Protein AF-A0AA41YRT4-F1 (afdb_monomer_lite)

Structure (mmCIF, N/CA/C/O backbone):
data_AF-A0AA41YRT4-F1
#
_entry.id   AF-A0AA41YRT4-F1
#
loop_
_atom_site.group_PDB
_atom_site.id
_atom_site.type_symbol
_atom_site.label_atom_id
_atom_site.label_alt_id
_atom_site.label_comp_id
_atom_site.label_asym_id
_atom_site.label_entity_id
_atom_site.label_seq_id
_atom_site.pdbx_PDB_ins_code
_atom_site.Cartn_x
_atom_site.Cartn_y
_atom_site.Cartn_z
_atom_site.occupancy
_atom_site.B_iso_or_equiv
_atom_site.auth_seq_id
_atom_site.auth_comp_id
_atom_site.auth_asym_id
_atom_site.auth_atom_id
_atom_site.pdbx_PDB_model_num
ATOM 1 N N . MET A 1 1 ? 23.867 27.654 -53.559 1.00 55.72 1 MET A N 1
ATOM 2 C CA . MET A 1 1 ? 24.040 27.831 -52.100 1.00 55.72 1 MET A CA 1
ATOM 3 C C . MET A 1 1 ? 24.155 26.455 -51.453 1.00 55.72 1 MET A C 1
ATOM 5 O O . MET A 1 1 ? 23.161 25.747 -51.422 1.00 55.72 1 MET A O 1
ATOM 9 N N . ARG A 1 2 ? 25.3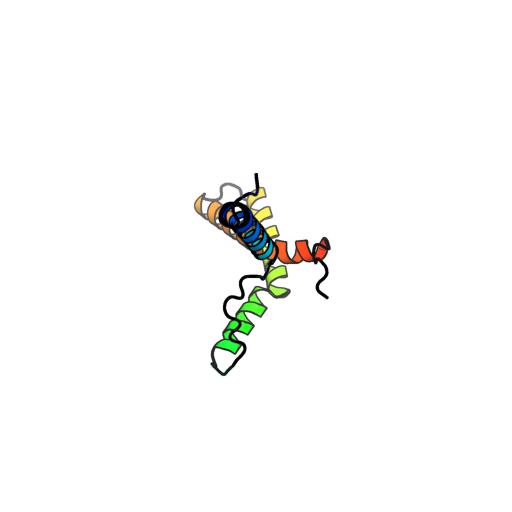48 26.022 -51.026 1.00 59.19 2 ARG A N 1
ATOM 10 C CA . ARG A 1 2 ? 25.515 24.776 -50.254 1.00 59.19 2 ARG A CA 1
ATOM 11 C C . ARG A 1 2 ? 25.441 25.159 -48.772 1.00 59.19 2 ARG A C 1
ATOM 13 O O . ARG A 1 2 ? 26.233 26.018 -48.387 1.00 59.19 2 ARG A O 1
ATOM 20 N N . PRO A 1 3 ? 24.503 24.630 -47.970 1.00 64.31 3 PRO A N 1
ATOM 21 C CA . PRO A 1 3 ? 24.510 24.896 -46.536 1.00 64.31 3 PRO A CA 1
ATOM 22 C C . PRO A 1 3 ? 25.849 24.419 -45.962 1.00 64.31 3 PRO A C 1
ATOM 24 O O . PRO A 1 3 ? 26.311 23.323 -46.288 1.00 64.31 3 PRO A O 1
ATOM 27 N N . SER A 1 4 ? 26.512 25.272 -45.180 1.00 74.94 4 SER A N 1
ATOM 28 C CA . SER A 1 4 ? 27.753 24.917 -44.494 1.00 74.94 4 SER A CA 1
ATO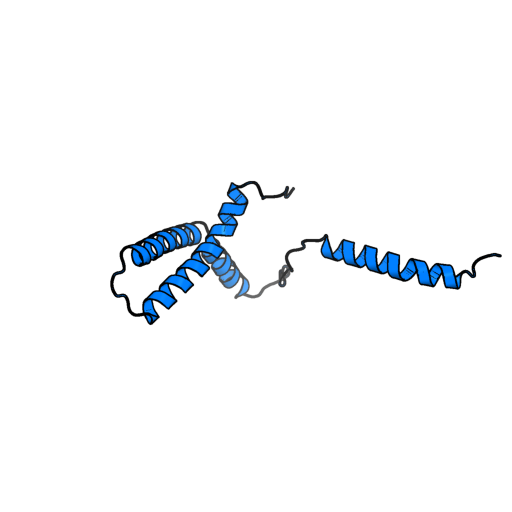M 29 C C . SER A 1 4 ? 27.492 23.716 -43.582 1.00 74.94 4 SER A C 1
ATOM 31 O O . SER A 1 4 ? 26.456 23.634 -42.921 1.00 74.94 4 SER A O 1
ATOM 33 N N . ILE A 1 5 ? 28.421 22.758 -43.567 1.00 70.50 5 ILE A N 1
ATOM 34 C CA . ILE A 1 5 ? 28.318 21.500 -42.803 1.00 70.50 5 ILE A CA 1
ATOM 35 C C . ILE A 1 5 ? 28.049 21.776 -41.310 1.00 70.50 5 ILE A C 1
ATOM 37 O O . ILE A 1 5 ? 27.370 21.002 -40.638 1.00 70.50 5 ILE A O 1
ATOM 41 N N . ASP A 1 6 ? 28.490 22.930 -40.815 1.00 72.88 6 ASP A N 1
ATOM 42 C CA . ASP A 1 6 ? 28.285 23.377 -39.438 1.00 72.88 6 ASP A CA 1
ATOM 43 C C . ASP A 1 6 ? 26.823 23.738 -39.128 1.00 72.88 6 ASP A C 1
ATOM 45 O O . ASP A 1 6 ? 26.322 23.397 -38.057 1.00 72.88 6 ASP A O 1
ATOM 49 N N . ALA A 1 7 ? 26.096 24.325 -40.087 1.00 69.50 7 ALA A N 1
ATOM 50 C CA . ALA A 1 7 ? 24.668 24.621 -39.941 1.00 69.50 7 ALA A CA 1
ATOM 51 C C . ALA A 1 7 ? 23.825 23.335 -39.899 1.00 69.50 7 ALA A C 1
ATOM 53 O O . ALA A 1 7 ? 22.833 23.252 -39.174 1.00 69.50 7 ALA A O 1
ATOM 54 N N . LEU A 1 8 ? 24.261 22.301 -40.629 1.00 64.62 8 LEU A N 1
ATOM 55 C CA . LEU A 1 8 ? 23.660 20.970 -40.566 1.00 64.62 8 LEU A CA 1
ATOM 56 C C . LEU A 1 8 ? 23.948 20.304 -39.213 1.00 64.62 8 LEU A C 1
ATOM 58 O O . LEU A 1 8 ? 23.043 19.758 -38.598 1.00 64.62 8 LEU A O 1
ATOM 62 N N . ARG A 1 9 ? 25.157 20.409 -38.660 1.00 72.94 9 ARG A N 1
ATOM 63 C CA . ARG A 1 9 ? 25.433 19.848 -37.323 1.00 72.94 9 ARG A CA 1
ATOM 64 C C . ARG A 1 9 ? 24.601 20.524 -36.229 1.00 72.94 9 ARG A C 1
ATOM 66 O O . ARG A 1 9 ? 24.034 19.830 -35.390 1.00 72.94 9 ARG A O 1
ATOM 73 N N . GLN A 1 10 ? 24.464 21.847 -36.256 1.00 73.62 10 GLN A N 1
ATOM 74 C CA . GLN A 1 10 ? 23.766 22.599 -35.207 1.00 73.62 10 GLN A CA 1
ATOM 75 C C . GLN A 1 10 ? 22.239 22.393 -35.204 1.00 73.62 10 GLN A C 1
ATOM 77 O O . GLN A 1 10 ? 21.629 22.454 -34.141 1.00 73.62 10 GLN A O 1
ATOM 82 N N . ALA A 1 11 ? 21.627 22.097 -36.357 1.00 75.56 11 ALA A N 1
ATOM 83 C CA . ALA A 1 11 ? 20.201 21.768 -36.446 1.00 75.56 11 ALA A CA 1
ATOM 84 C C . ALA A 1 11 ? 19.895 20.301 -36.087 1.00 75.56 11 ALA A C 1
ATOM 86 O O . ALA A 1 11 ? 18.837 20.007 -35.537 1.00 75.56 11 ALA A O 1
ATOM 87 N N . TRP A 1 12 ? 20.823 19.380 -36.361 1.00 78.56 12 TRP A N 1
ATOM 88 C CA . TRP A 1 12 ? 20.615 17.944 -36.140 1.00 78.56 12 TRP A CA 1
ATOM 89 C C . TRP A 1 12 ? 21.025 17.472 -34.734 1.00 78.56 12 TRP A C 1
ATOM 91 O O . TRP A 1 12 ? 20.430 16.529 -34.216 1.00 78.56 12 TRP A O 1
ATOM 101 N N . LEU A 1 13 ? 21.976 18.148 -34.076 1.00 80.00 13 LEU A N 1
ATOM 102 C CA . LEU A 1 13 ? 22.356 17.885 -32.679 1.00 80.00 13 LEU A CA 1
ATOM 103 C C . LEU A 1 13 ? 21.189 17.992 -31.672 1.00 80.00 13 LEU A C 1
ATOM 105 O O . LEU A 1 13 ? 21.029 17.056 -30.889 1.00 80.00 13 LEU A O 1
ATOM 109 N N . PRO A 1 14 ? 20.352 19.054 -31.661 1.00 80.38 14 PRO A N 1
ATOM 110 C CA . PRO A 1 14 ? 19.235 19.146 -30.720 1.00 80.38 14 PRO A CA 1
ATOM 111 C C . PRO A 1 14 ? 18.142 18.117 -31.020 1.00 80.38 14 PRO A C 1
ATOM 113 O O . PRO A 1 14 ? 17.512 17.626 -30.092 1.00 80.38 14 PRO A O 1
ATOM 116 N N . VAL A 1 15 ? 17.948 17.741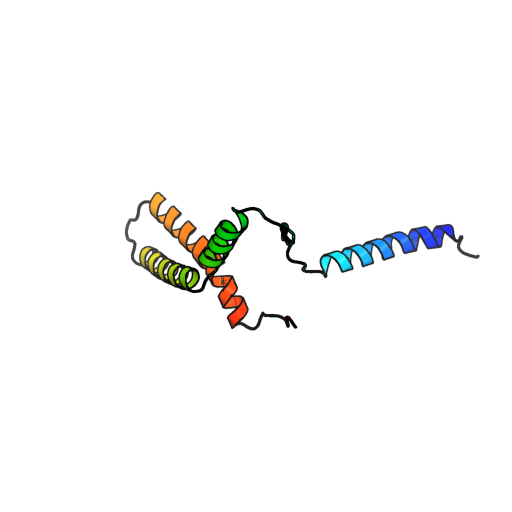 -32.289 1.00 84.94 15 VAL A N 1
ATOM 117 C CA . VAL A 1 15 ? 16.992 16.694 -32.683 1.00 84.94 15 VAL A CA 1
ATOM 118 C C . VAL A 1 15 ? 17.453 15.328 -32.177 1.00 84.94 15 VAL A C 1
ATOM 120 O O . VAL A 1 15 ? 16.661 14.605 -31.583 1.00 84.94 15 VAL A O 1
ATOM 123 N N . LEU A 1 16 ? 18.738 14.994 -32.331 1.00 87.00 16 LEU A N 1
ATOM 124 C CA . LEU A 1 16 ? 19.307 13.760 -31.780 1.00 87.00 16 LEU A CA 1
ATOM 125 C C . LEU A 1 16 ? 19.252 13.735 -30.248 1.00 87.00 16 LEU A C 1
ATOM 127 O O . LEU A 1 16 ? 18.912 12.704 -29.674 1.00 87.00 16 LEU A O 1
ATOM 131 N N . LEU A 1 17 ? 19.524 14.865 -29.588 1.00 83.00 17 LEU A N 1
ATOM 132 C CA . LEU A 1 17 ? 19.386 14.993 -28.135 1.00 83.00 17 LEU A CA 1
ATOM 133 C C . LEU A 1 17 ? 17.938 14.817 -2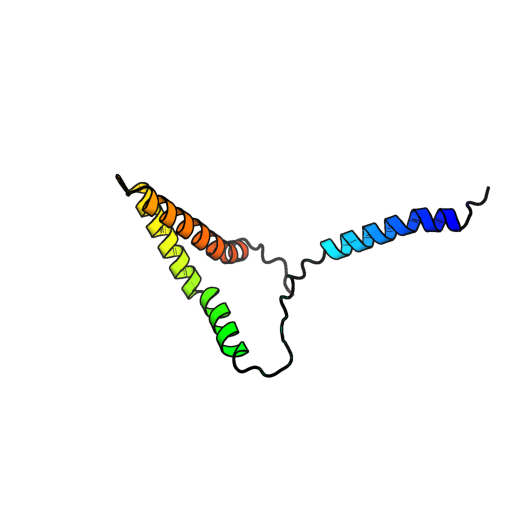7.677 1.00 83.00 17 LEU A C 1
ATOM 135 O O . LEU A 1 17 ? 17.706 14.117 -26.700 1.00 83.00 17 LEU A O 1
ATOM 139 N N . LEU A 1 18 ? 16.973 15.409 -28.384 1.00 83.56 18 LEU A N 1
ATOM 140 C CA . LEU A 1 18 ? 15.551 15.280 -28.072 1.00 83.56 18 LEU A CA 1
ATOM 141 C C . LEU A 1 18 ? 15.074 13.833 -28.257 1.00 83.56 18 LEU A C 1
ATOM 143 O O . LEU A 1 18 ? 14.381 13.308 -27.392 1.00 83.56 18 LEU A O 1
ATOM 147 N N . VAL A 1 19 ? 15.488 13.171 -29.342 1.00 85.56 19 VAL A N 1
ATOM 148 C CA . VAL A 1 19 ? 15.190 11.752 -29.594 1.00 85.56 19 VAL A CA 1
ATOM 149 C C . VAL A 1 19 ? 15.799 10.865 -28.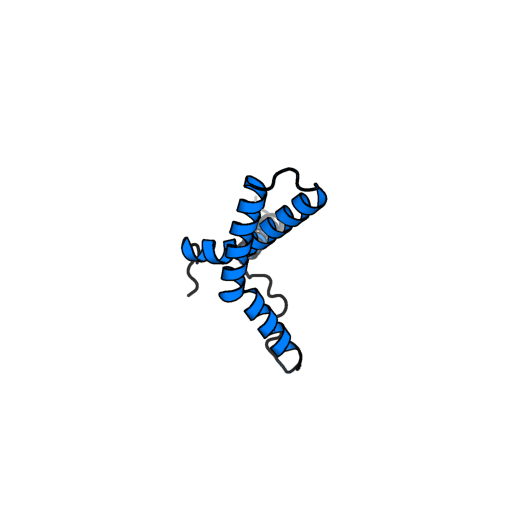508 1.00 85.56 19 VAL A C 1
ATOM 151 O O . VAL A 1 19 ? 15.126 9.961 -28.019 1.00 85.56 19 VAL A O 1
ATOM 154 N N . LEU A 1 20 ? 17.029 11.151 -28.075 1.00 81.44 20 LEU A N 1
ATOM 155 C CA . LEU A 1 20 ? 17.676 10.434 -26.976 1.00 81.44 20 LEU A CA 1
ATOM 156 C C . LEU A 1 20 ? 16.947 10.666 -25.644 1.00 81.44 20 LEU A C 1
ATOM 158 O O . LEU A 1 20 ? 16.729 9.718 -24.898 1.00 81.44 20 LEU A O 1
ATOM 162 N N . LEU A 1 21 ? 16.503 11.894 -25.365 1.00 79.44 21 LEU A N 1
ATOM 163 C CA . LEU A 1 21 ? 15.745 12.225 -24.153 1.00 79.44 21 LEU A CA 1
ATOM 164 C C . LEU A 1 21 ? 14.386 11.508 -24.129 1.00 79.44 21 LEU A C 1
ATOM 166 O O . LEU A 1 21 ? 13.997 10.945 -23.109 1.00 79.44 21 LEU A O 1
ATOM 170 N N . ILE A 1 22 ? 13.689 11.474 -25.266 1.00 80.56 22 ILE A N 1
ATOM 171 C CA . ILE A 1 22 ? 12.416 10.759 -25.412 1.00 80.56 22 ILE A CA 1
ATOM 172 C C . ILE A 1 22 ? 12.628 9.248 -25.256 1.00 80.56 22 ILE A C 1
ATOM 174 O O . ILE A 1 22 ? 11.838 8.607 -24.569 1.00 80.56 22 ILE A O 1
ATOM 178 N N . ALA A 1 23 ? 13.706 8.692 -25.817 1.00 78.88 23 ALA A N 1
ATOM 179 C CA . ALA A 1 23 ? 14.055 7.281 -25.656 1.00 78.88 23 ALA A CA 1
ATOM 180 C C . ALA A 1 23 ? 14.348 6.908 -24.190 1.00 78.88 23 ALA A C 1
ATOM 182 O O . ALA A 1 23 ? 13.934 5.843 -23.742 1.00 78.88 23 ALA A O 1
ATOM 183 N N . VAL A 1 24 ? 14.993 7.799 -23.428 1.00 72.75 24 VAL A N 1
ATOM 184 C CA . VAL A 1 24 ? 15.237 7.610 -21.986 1.00 72.75 24 VAL A CA 1
ATOM 185 C C . VAL A 1 24 ? 13.933 7.670 -21.183 1.00 72.75 24 VAL A C 1
ATOM 187 O O . VAL A 1 24 ? 13.744 6.877 -20.271 1.00 72.75 24 VAL A O 1
ATOM 190 N N . VAL A 1 25 ? 13.007 8.568 -21.531 1.00 74.06 25 VAL A N 1
ATOM 191 C CA . VAL A 1 25 ? 11.692 8.673 -20.863 1.00 74.0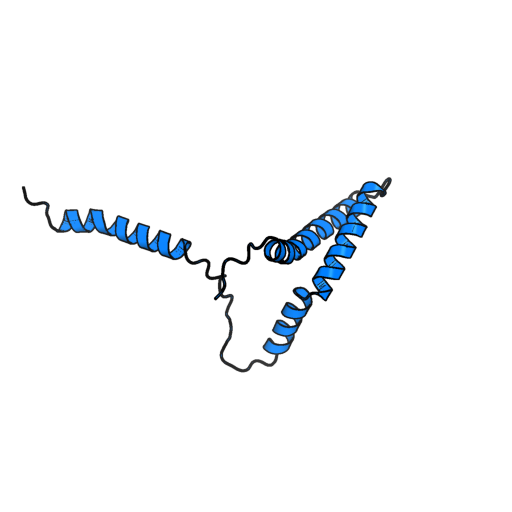6 25 VAL A CA 1
ATOM 192 C C . VAL A 1 25 ? 10.775 7.488 -21.199 1.00 74.06 25 VAL A C 1
ATOM 194 O O . VAL A 1 25 ? 9.923 7.120 -20.394 1.00 74.06 25 VAL A O 1
ATOM 197 N N . TRP A 1 26 ? 10.948 6.880 -22.375 1.00 76.06 26 TRP A N 1
ATOM 198 C CA . TRP A 1 26 ? 10.195 5.703 -22.822 1.00 76.06 26 TRP A CA 1
ATOM 199 C C . TRP A 1 26 ? 10.694 4.377 -22.249 1.00 76.06 26 TRP A C 1
ATOM 201 O O . TRP A 1 26 ? 10.048 3.355 -22.468 1.00 76.06 26 TRP A O 1
ATOM 211 N N . HIS A 1 27 ? 11.797 4.384 -21.503 1.00 62.97 27 HIS A N 1
ATOM 212 C CA . HIS A 1 27 ? 12.216 3.257 -20.686 1.00 62.97 27 HIS A CA 1
ATOM 213 C C . HIS A 1 27 ? 11.637 3.432 -19.273 1.00 62.97 27 HIS A C 1
ATOM 215 O O . HIS A 1 27 ? 12.229 4.138 -18.453 1.00 62.97 27 HIS A O 1
ATOM 221 N N . PRO A 1 28 ? 10.489 2.810 -18.933 1.00 59.28 28 PRO A N 1
ATOM 222 C CA . PRO A 1 28 ? 10.098 2.622 -17.547 1.00 59.28 28 PRO A CA 1
ATOM 223 C C . PRO A 1 28 ? 10.983 1.521 -16.954 1.00 59.28 28 PRO A C 1
ATOM 225 O O . PRO A 1 28 ? 10.492 0.466 -16.565 1.00 59.28 28 PRO A O 1
ATOM 228 N N . ASP A 1 29 ? 12.296 1.739 -16.903 1.00 52.94 29 ASP A N 1
ATOM 229 C CA . ASP A 1 29 ? 13.113 1.007 -15.952 1.00 52.94 29 ASP A CA 1
ATOM 230 C C . ASP A 1 29 ? 12.628 1.495 -14.583 1.00 52.94 29 ASP A C 1
ATOM 232 O O . ASP A 1 29 ? 12.787 2.686 -14.275 1.00 52.94 29 ASP A O 1
ATOM 236 N N . PRO A 1 30 ? 11.960 0.651 -13.768 1.00 54.06 30 PRO A N 1
ATOM 237 C CA . PRO A 1 30 ? 11.726 1.025 -12.386 1.00 54.06 30 PRO A CA 1
ATOM 238 C C . PRO A 1 30 ? 13.103 1.379 -11.862 1.00 54.06 30 PRO A C 1
ATOM 240 O O . PRO A 1 30 ? 13.994 0.554 -11.992 1.00 54.06 30 PRO A O 1
ATOM 243 N N . ALA A 1 31 ? 13.307 2.605 -11.373 1.00 44.75 31 ALA A N 1
ATOM 244 C CA . ALA A 1 31 ? 14.586 3.021 -10.825 1.00 44.75 31 ALA A CA 1
ATOM 245 C C . ALA A 1 31 ? 15.118 1.866 -9.978 1.00 44.75 31 ALA A C 1
ATOM 247 O O . ALA A 1 31 ? 14.539 1.550 -8.933 1.00 44.75 31 ALA A O 1
ATOM 248 N N . HIS A 1 32 ? 16.126 1.163 -10.505 1.00 44.91 32 HIS A N 1
ATOM 249 C CA . HIS A 1 32 ? 16.742 0.035 -9.843 1.00 44.91 32 HIS A CA 1
ATOM 250 C C . HIS A 1 32 ? 17.459 0.678 -8.666 1.00 44.91 32 HIS A C 1
ATOM 252 O O . HIS A 1 32 ? 18.612 1.094 -8.765 1.00 44.91 32 HIS A O 1
ATOM 258 N N . ALA A 1 33 ? 16.723 0.871 -7.573 1.00 42.56 33 ALA A N 1
ATOM 259 C CA . ALA A 1 33 ? 17.258 1.148 -6.266 1.00 42.56 33 ALA A CA 1
ATOM 260 C C . ALA A 1 33 ? 18.149 -0.049 -5.986 1.00 42.56 33 ALA A C 1
ATOM 262 O O . ALA A 1 33 ? 17.635 -1.105 -5.634 1.00 42.56 33 ALA A O 1
ATOM 263 N N . ALA A 1 34 ? 19.428 0.118 -6.334 1.00 41.72 34 ALA A N 1
ATOM 264 C CA . ALA A 1 34 ? 20.520 -0.822 -6.200 1.00 41.72 34 ALA A CA 1
ATOM 265 C C . ALA A 1 34 ? 20.025 -2.237 -5.891 1.00 41.72 34 ALA A C 1
ATOM 267 O O . ALA A 1 34 ? 19.976 -2.649 -4.732 1.00 41.72 34 ALA A O 1
ATOM 268 N N . SER A 1 35 ? 19.665 -2.996 -6.929 1.00 48.75 35 SER A N 1
ATOM 269 C CA . SER A 1 35 ? 19.847 -4.433 -6.832 1.00 48.75 35 SER A CA 1
ATOM 270 C C . SER A 1 35 ? 21.341 -4.618 -6.587 1.00 48.75 35 SER A C 1
ATOM 272 O O . SER A 1 35 ? 22.137 -4.635 -7.527 1.00 48.75 35 SER A O 1
ATOM 274 N N . ALA A 1 36 ? 21.725 -4.705 -5.315 1.00 48.16 36 ALA A N 1
ATOM 275 C CA . ALA A 1 36 ? 22.999 -5.227 -4.851 1.00 48.16 36 ALA A CA 1
ATOM 276 C C . ALA A 1 36 ? 23.050 -6.735 -5.173 1.00 48.16 36 ALA A C 1
ATOM 278 O O . ALA A 1 36 ? 23.275 -7.588 -4.325 1.00 48.16 36 ALA A O 1
ATOM 279 N N . GLY A 1 37 ? 22.792 -7.081 -6.436 1.00 52.88 37 GLY A N 1
ATOM 280 C CA . GLY A 1 37 ? 23.009 -8.394 -7.001 1.00 52.88 37 GLY A CA 1
ATOM 281 C C . GLY A 1 37 ? 24.505 -8.560 -7.189 1.00 52.88 37 GLY A C 1
ATOM 282 O O . GLY A 1 37 ? 25.035 -8.264 -8.255 1.00 52.88 37 GLY A O 1
ATOM 283 N N . GLY A 1 38 ? 25.190 -8.972 -6.125 1.00 49.88 38 GLY A N 1
ATOM 284 C CA . GLY A 1 38 ? 26.618 -9.254 -6.196 1.00 49.88 38 GLY A CA 1
ATOM 285 C C . GLY A 1 38 ? 27.349 -9.239 -4.860 1.00 49.88 38 GLY A C 1
ATOM 286 O O . GLY A 1 38 ? 28.383 -8.593 -4.764 1.00 49.88 38 GLY A O 1
ATOM 287 N N . GLY A 1 39 ? 26.854 -9.959 -3.848 1.00 56.62 39 GLY A N 1
ATOM 288 C CA . GLY A 1 39 ? 27.694 -10.406 -2.730 1.00 56.62 39 GLY A CA 1
ATOM 289 C C . GLY A 1 39 ? 27.346 -9.869 -1.337 1.00 56.62 39 GLY A C 1
ATOM 290 O O . GLY A 1 39 ? 27.710 -8.762 -0.967 1.00 56.62 39 GLY A O 1
ATOM 291 N N . GLY A 1 40 ? 26.789 -10.759 -0.508 1.00 61.62 40 GLY A N 1
ATOM 292 C CA . GLY A 1 40 ? 27.437 -11.114 0.759 1.00 61.62 40 GLY A CA 1
ATOM 293 C C . GLY A 1 40 ? 27.332 -10.150 1.940 1.00 61.62 40 GLY A C 1
ATOM 294 O O . GLY A 1 40 ? 28.308 -10.030 2.677 1.00 61.62 40 GLY A O 1
ATOM 295 N N . LEU A 1 41 ? 26.178 -9.526 2.185 1.00 66.81 41 LEU A N 1
ATOM 296 C CA . LEU A 1 41 ? 25.920 -8.858 3.466 1.00 66.81 41 LEU A CA 1
ATOM 297 C C . LEU A 1 41 ? 24.789 -9.572 4.234 1.00 66.81 41 LEU A C 1
ATOM 299 O O . LEU A 1 41 ? 23.690 -9.704 3.698 1.00 66.81 41 LEU A O 1
ATOM 303 N N . PRO A 1 42 ? 25.014 -10.039 5.486 1.00 69.00 42 PRO A N 1
ATOM 304 C CA . PRO A 1 42 ? 24.036 -10.838 6.244 1.00 69.00 42 PRO A CA 1
ATOM 305 C C . PRO A 1 42 ? 22.681 -10.158 6.476 1.00 69.00 42 PRO A C 1
ATOM 307 O O . PRO A 1 42 ? 21.703 -10.822 6.806 1.00 69.00 42 PRO A O 1
ATOM 310 N N . TRP A 1 43 ? 22.628 -8.833 6.341 1.00 73.00 43 TRP A N 1
ATOM 311 C CA . TRP A 1 43 ? 21.429 -8.021 6.531 1.00 73.00 43 TRP A CA 1
ATOM 312 C C . TRP A 1 43 ? 20.578 -7.872 5.262 1.00 73.00 43 TRP A C 1
ATOM 314 O O . TRP A 1 43 ? 19.439 -7.426 5.348 1.00 73.00 43 TRP A O 1
ATOM 324 N N . ASP A 1 44 ? 21.075 -8.279 4.098 1.00 75.06 44 ASP A N 1
ATOM 325 C CA . ASP A 1 44 ? 20.334 -8.178 2.837 1.00 75.06 44 ASP A CA 1
ATOM 326 C C . ASP A 1 44 ? 19.154 -9.166 2.798 1.00 75.06 44 ASP A C 1
ATOM 328 O O . ASP A 1 44 ? 18.014 -8.817 2.488 1.00 75.06 44 ASP A O 1
ATOM 332 N N . THR A 1 45 ? 19.397 -10.397 3.253 1.00 77.44 45 THR A N 1
ATOM 333 C CA . THR A 1 45 ? 18.360 -11.427 3.385 1.00 77.44 45 THR A CA 1
ATOM 334 C C . THR A 1 45 ? 17.184 -10.983 4.267 1.00 77.44 45 THR A C 1
ATOM 336 O O . THR A 1 45 ? 16.056 -11.010 3.779 1.00 77.44 45 THR A O 1
ATOM 339 N N . PRO A 1 46 ? 17.375 -10.531 5.524 1.00 77.69 46 PRO A N 1
ATOM 340 C CA . PRO A 1 46 ? 16.254 -10.107 6.360 1.00 77.69 46 PRO A CA 1
ATOM 341 C C . PRO A 1 46 ? 15.546 -8.844 5.847 1.00 77.69 46 PRO A C 1
ATOM 343 O O . PRO A 1 46 ? 14.326 -8.761 5.971 1.00 77.69 46 PRO A O 1
ATOM 346 N N . LEU A 1 47 ? 16.253 -7.884 5.236 1.00 80.12 47 LEU A N 1
ATOM 347 C CA . LEU A 1 47 ? 15.607 -6.704 4.641 1.00 80.12 47 LEU A CA 1
ATOM 348 C C . LEU A 1 47 ? 14.758 -7.071 3.415 1.00 80.12 47 LEU A C 1
ATOM 350 O O . LEU A 1 47 ? 13.656 -6.546 3.242 1.00 80.12 47 LEU A O 1
ATOM 354 N N . THR A 1 48 ? 15.238 -8.006 2.595 1.00 76.94 48 THR A N 1
ATOM 355 C CA . THR A 1 48 ? 14.504 -8.501 1.427 1.00 76.94 48 THR A CA 1
ATOM 356 C C . THR A 1 48 ? 13.279 -9.320 1.839 1.00 76.94 48 THR A C 1
ATOM 358 O O . THR A 1 48 ? 12.200 -9.132 1.276 1.00 76.94 48 THR A O 1
ATOM 361 N N . THR A 1 49 ? 13.395 -10.152 2.876 1.00 78.38 49 THR A N 1
ATOM 362 C CA . THR A 1 49 ? 12.247 -10.862 3.464 1.00 78.38 49 THR A CA 1
ATOM 363 C C . THR A 1 49 ? 11.212 -9.886 4.015 1.00 78.38 49 THR A C 1
ATOM 365 O O . THR A 1 49 ? 10.038 -10.009 3.685 1.00 78.38 49 THR A O 1
ATOM 368 N N . LEU A 1 50 ? 11.632 -8.852 4.751 1.00 79.88 50 LEU A N 1
ATOM 369 C CA . LEU A 1 50 ? 10.712 -7.837 5.273 1.00 79.88 50 LEU A CA 1
ATOM 370 C C . LEU A 1 50 ? 9.955 -7.110 4.151 1.00 79.88 50 LEU A C 1
ATOM 372 O O . LEU A 1 50 ? 8.751 -6.882 4.255 1.00 79.88 50 LEU A O 1
ATOM 376 N N . LYS A 1 51 ? 10.640 -6.766 3.055 1.00 79.00 51 LYS A N 1
ATOM 377 C CA . LYS A 1 51 ? 9.999 -6.187 1.866 1.00 79.00 51 LYS A CA 1
ATOM 378 C C . LYS A 1 51 ? 8.954 -7.139 1.278 1.00 79.00 51 LYS A C 1
ATOM 380 O O . LYS A 1 51 ? 7.854 -6.696 0.942 1.00 79.00 51 LYS A O 1
ATOM 385 N N . ASN A 1 52 ? 9.288 -8.422 1.153 1.00 75.88 52 ASN A N 1
ATOM 386 C CA . ASN A 1 52 ? 8.375 -9.436 0.626 1.00 75.88 52 ASN A CA 1
ATOM 387 C C . ASN A 1 52 ? 7.160 -9.637 1.543 1.00 75.88 52 ASN A C 1
ATOM 389 O O . ASN A 1 52 ? 6.045 -9.756 1.047 1.00 75.88 52 ASN A O 1
ATOM 393 N N . ASP A 1 53 ? 7.341 -9.583 2.861 1.00 80.62 53 ASP A N 1
ATOM 394 C CA . ASP A 1 53 ? 6.245 -9.703 3.825 1.00 80.62 53 ASP A CA 1
ATOM 395 C C . ASP A 1 53 ? 5.305 -8.492 3.765 1.00 80.62 53 ASP A C 1
ATOM 397 O O . ASP A 1 53 ? 4.083 -8.648 3.770 1.00 80.62 53 ASP A O 1
ATOM 401 N N . LEU A 1 54 ? 5.861 -7.282 3.628 1.00 74.62 54 LEU A N 1
ATOM 402 C CA . LEU A 1 54 ? 5.089 -6.041 3.492 1.00 74.62 54 LEU A CA 1
ATOM 403 C C . LEU A 1 54 ? 4.334 -5.938 2.160 1.00 74.62 54 LEU A C 1
ATOM 405 O O . LEU A 1 54 ? 3.316 -5.253 2.083 1.00 74.62 54 LEU A O 1
ATOM 409 N N . THR A 1 55 ? 4.826 -6.600 1.114 1.00 73.44 55 THR A N 1
ATOM 410 C CA . THR A 1 55 ? 4.199 -6.614 -0.221 1.00 73.44 55 THR A CA 1
ATOM 411 C C . THR A 1 55 ? 3.434 -7.905 -0.512 1.00 73.44 55 THR A C 1
ATOM 413 O O . THR A 1 55 ? 2.833 -8.040 -1.577 1.00 73.44 55 THR A O 1
ATOM 416 N N . GLY A 1 56 ? 3.420 -8.846 0.431 1.00 78.44 56 GLY A N 1
ATOM 417 C CA . GLY A 1 56 ? 2.841 -10.167 0.248 1.00 78.44 56 GLY A CA 1
ATOM 418 C C . GLY A 1 56 ? 1.305 -10.207 0.326 1.00 78.44 56 GLY A C 1
ATOM 419 O O . GLY A 1 56 ? 0.657 -9.257 0.780 1.00 78.44 56 GLY A O 1
ATOM 420 N N . PRO A 1 57 ? 0.691 -11.350 -0.041 1.00 78.31 57 PRO A N 1
ATOM 421 C CA . PRO A 1 57 ? -0.768 -11.532 -0.038 1.00 78.31 57 PRO A CA 1
ATOM 422 C C . PRO A 1 57 ? -1.423 -11.320 1.337 1.00 78.31 57 PRO A C 1
ATOM 424 O O . PRO A 1 57 ? -2.566 -10.863 1.438 1.00 78.31 57 PRO A O 1
ATOM 427 N N . VAL A 1 58 ? -0.691 -11.632 2.412 1.00 82.44 58 VAL A N 1
ATOM 428 C CA . VAL A 1 58 ? -1.149 -11.439 3.795 1.00 82.44 58 VAL A CA 1
ATOM 429 C C . VAL A 1 58 ? -1.275 -9.949 4.118 1.00 82.44 58 VAL A C 1
ATOM 431 O O . VAL A 1 58 ? -2.316 -9.526 4.621 1.00 82.44 58 VAL A O 1
ATOM 434 N N . ALA A 1 59 ? -0.274 -9.136 3.762 1.00 82.81 59 ALA A N 1
ATOM 435 C CA . ALA A 1 59 ? -0.315 -7.687 3.959 1.00 82.81 59 ALA A CA 1
ATOM 436 C C . ALA A 1 59 ? -1.450 -7.033 3.156 1.00 82.81 59 ALA A C 1
ATOM 438 O O . ALA A 1 59 ? -2.160 -6.174 3.680 1.00 82.81 59 ALA A O 1
ATOM 439 N N . PHE A 1 60 ? -1.692 -7.497 1.926 1.00 80.50 60 PHE A N 1
ATOM 440 C CA . PHE A 1 60 ? -2.834 -7.053 1.125 1.00 80.50 60 PHE A CA 1
ATOM 441 C C . PHE A 1 60 ? -4.179 -7.362 1.802 1.00 80.50 60 PHE A C 1
ATOM 443 O O . PHE A 1 60 ? -5.045 -6.491 1.891 1.00 80.50 60 PHE A O 1
ATOM 450 N N . THR A 1 61 ? -4.345 -8.574 2.336 1.00 84.25 61 THR A N 1
ATOM 451 C CA . THR A 1 61 ? -5.591 -8.979 3.009 1.00 84.25 61 THR A CA 1
ATOM 452 C C . THR A 1 61 ? -5.859 -8.128 4.254 1.00 84.25 61 THR A C 1
ATOM 454 O O . THR A 1 61 ? -6.982 -7.671 4.470 1.00 84.25 61 THR A O 1
ATOM 457 N N . ILE A 1 62 ? -4.820 -7.863 5.052 1.00 86.56 62 ILE A N 1
ATOM 458 C CA . ILE A 1 62 ? -4.916 -7.004 6.241 1.00 86.56 62 ILE A CA 1
ATOM 459 C C . ILE A 1 62 ? -5.243 -5.562 5.840 1.00 86.56 62 ILE A C 1
ATOM 461 O O . ILE A 1 62 ? -6.110 -4.940 6.451 1.00 86.56 62 ILE A O 1
ATOM 465 N N . SER A 1 63 ? -4.592 -5.048 4.794 1.00 84.88 63 SER A N 1
ATOM 466 C CA . SER A 1 63 ? -4.859 -3.718 4.242 1.00 84.88 63 SER A CA 1
ATOM 467 C C . SER A 1 63 ? -6.326 -3.559 3.825 1.00 84.88 63 SER A C 1
ATOM 469 O O . SER A 1 63 ? -6.981 -2.581 4.190 1.00 84.88 63 SER A O 1
ATOM 471 N N . LEU A 1 64 ? -6.882 -4.559 3.136 1.00 87.56 64 LEU A N 1
ATOM 472 C CA . LEU A 1 64 ? -8.281 -4.559 2.717 1.00 87.56 64 LEU A CA 1
ATOM 473 C C . LEU A 1 64 ? -9.237 -4.557 3.919 1.00 87.56 64 LEU A C 1
ATOM 475 O O . LEU A 1 64 ? -10.195 -3.785 3.954 1.00 87.56 64 LEU A O 1
ATOM 479 N N . LEU A 1 65 ? -8.956 -5.385 4.927 1.00 89.56 65 LEU A N 1
ATOM 480 C CA . LEU A 1 65 ? -9.768 -5.468 6.140 1.00 89.56 65 LEU A CA 1
ATOM 481 C C . LEU A 1 65 ? -9.732 -4.151 6.931 1.00 89.56 65 LEU A C 1
ATOM 483 O O . LEU A 1 65 ? -10.777 -3.664 7.367 1.00 89.56 65 LEU A O 1
ATOM 487 N N . ALA A 1 66 ? -8.552 -3.534 7.043 1.00 88.19 66 ALA A N 1
ATOM 488 C CA . ALA A 1 66 ? -8.380 -2.217 7.649 1.00 88.19 66 ALA A CA 1
ATOM 489 C C . ALA A 1 66 ? -9.141 -1.128 6.877 1.00 88.19 66 ALA A C 1
ATOM 491 O O . ALA A 1 66 ? -9.831 -0.318 7.492 1.00 88.19 66 ALA A O 1
ATOM 492 N N . MET A 1 67 ? -9.090 -1.133 5.542 1.00 89.94 67 MET A N 1
ATOM 493 C CA . MET A 1 67 ? -9.830 -0.186 4.703 1.00 89.94 67 MET A CA 1
ATOM 494 C C . MET A 1 67 ? -11.347 -0.283 4.915 1.00 89.94 67 MET A C 1
ATOM 496 O O . MET A 1 67 ? -12.005 0.745 5.094 1.00 89.94 67 MET A O 1
ATOM 500 N N . VAL A 1 68 ? -11.902 -1.498 4.953 1.00 90.44 68 VAL A N 1
ATOM 501 C CA . VAL A 1 68 ? -13.338 -1.711 5.202 1.00 90.44 68 VAL A CA 1
ATOM 502 C C . VAL A 1 68 ? -13.722 -1.265 6.616 1.00 90.44 68 VAL A C 1
ATOM 504 O O . VAL A 1 68 ? -14.719 -0.561 6.784 1.00 90.44 68 VAL A O 1
ATOM 507 N N . ALA A 1 69 ? -12.912 -1.600 7.625 1.00 89.38 69 ALA A N 1
ATOM 508 C CA . ALA A 1 69 ? -13.152 -1.197 9.010 1.00 89.38 69 ALA A CA 1
ATOM 509 C C . ALA A 1 69 ? -13.086 0.331 9.199 1.00 89.38 69 ALA A C 1
ATOM 511 O O . ALA A 1 69 ? -13.974 0.912 9.820 1.00 89.38 69 ALA A O 1
ATOM 512 N N . CYS A 1 70 ? -12.081 0.998 8.625 1.00 90.00 70 CYS A N 1
ATOM 513 C CA . CYS A 1 70 ? -11.937 2.455 8.654 1.00 90.00 70 CYS A CA 1
ATOM 514 C C . CYS A 1 70 ? -13.071 3.168 7.904 1.00 90.00 70 CYS A C 1
ATOM 516 O O . CYS A 1 70 ? -13.590 4.173 8.391 1.00 90.00 70 CYS A O 1
ATOM 518 N N . GLY A 1 71 ? -13.485 2.641 6.748 1.00 87.38 71 GLY A N 1
ATOM 519 C CA . GLY A 1 71 ? -14.639 3.151 6.007 1.00 87.38 71 GLY A CA 1
ATOM 520 C C . GLY A 1 71 ? -15.926 3.051 6.827 1.00 87.38 71 GLY A C 1
ATOM 521 O O . GLY A 1 71 ? -16.635 4.044 6.987 1.00 87.38 71 GLY A O 1
ATOM 522 N N . ALA A 1 72 ? -16.184 1.888 7.433 1.00 88.38 72 ALA A N 1
ATOM 523 C CA . ALA A 1 72 ? -17.325 1.695 8.325 1.00 88.38 72 ALA A CA 1
ATOM 524 C C . ALA A 1 72 ? -17.264 2.634 9.543 1.00 88.38 72 ALA A C 1
ATOM 526 O O . ALA A 1 72 ? -18.266 3.256 9.895 1.00 88.38 72 ALA A O 1
ATOM 527 N N . ALA A 1 73 ? -16.080 2.802 10.137 1.00 87.31 73 ALA A N 1
ATOM 528 C CA . ALA A 1 73 ? -15.861 3.709 11.256 1.00 87.31 73 ALA A CA 1
ATOM 529 C C . ALA A 1 73 ? -16.068 5.186 10.887 1.00 87.31 73 ALA A C 1
ATOM 531 O O . ALA A 1 73 ? -16.392 5.965 11.768 1.00 87.31 73 ALA A O 1
ATOM 532 N N . LEU A 1 74 ? -15.927 5.604 9.626 1.00 86.88 74 LEU A N 1
ATOM 533 C CA . LEU A 1 74 ? -16.246 6.977 9.208 1.00 86.88 74 LEU A CA 1
ATOM 534 C C . LEU A 1 74 ? -17.743 7.195 8.970 1.00 86.88 74 LEU A C 1
ATOM 536 O O . LEU A 1 74 ? -18.239 8.285 9.253 1.00 86.88 74 LEU A O 1
ATOM 540 N N . VAL A 1 75 ? -18.448 6.177 8.466 1.00 84.38 75 VAL A N 1
ATOM 541 C CA . VAL A 1 75 ? -19.899 6.231 8.212 1.00 84.38 75 VAL A CA 1
ATOM 542 C C . VAL A 1 75 ? -20.688 6.170 9.520 1.00 84.38 75 VAL A C 1
ATOM 544 O O . VAL A 1 75 ? -21.614 6.951 9.718 1.00 84.38 75 VAL A O 1
ATOM 547 N N . PHE A 1 76 ? -20.305 5.264 10.421 1.00 83.56 76 PHE A N 1
ATOM 548 C CA . PHE A 1 76 ? -20.984 5.041 11.702 1.00 83.56 76 PHE A CA 1
ATOM 549 C C . PHE A 1 76 ? -20.290 5.722 12.890 1.00 83.56 76 PHE A C 1
ATOM 551 O O . PHE A 1 76 ? -20.799 5.687 14.009 1.00 83.56 76 PHE A O 1
ATOM 558 N N . GLY A 1 77 ? -19.138 6.354 12.663 1.00 73.25 77 GLY A N 1
ATOM 559 C CA . GLY A 1 77 ? -18.373 7.085 13.669 1.00 73.25 77 GLY A CA 1
ATOM 560 C C . GLY A 1 77 ? -18.986 8.424 14.031 1.00 73.25 77 GLY A C 1
ATOM 561 O O . GLY A 1 77 ? -18.493 9.473 13.602 1.00 73.25 77 GLY A O 1
ATOM 562 N N . GLY A 1 78 ? -20.061 8.386 14.815 1.00 78.62 78 GLY A N 1
ATOM 563 C CA . GLY A 1 78 ? -20.616 9.562 15.482 1.00 78.62 78 GLY A CA 1
ATOM 564 C C . GLY A 1 78 ? -19.581 10.242 16.382 1.00 78.62 78 GLY A C 1
ATOM 565 O O . GLY A 1 78 ? -18.702 9.568 16.909 1.00 78.62 78 GLY A O 1
ATOM 566 N N . GLU A 1 79 ? -19.671 11.575 16.486 1.00 78.31 79 GLU A N 1
ATOM 567 C CA . GLU A 1 79 ? -18.809 12.498 17.258 1.00 78.31 79 GLU A CA 1
ATOM 568 C C . GLU A 1 79 ? -17.409 11.963 17.622 1.00 78.31 79 GLU A C 1
ATOM 570 O O . GLU A 1 79 ? -16.971 11.976 18.770 1.00 78.31 79 GLU A O 1
ATOM 575 N N . ILE A 1 80 ? -16.674 11.493 16.611 1.00 77.38 80 ILE A N 1
ATOM 576 C CA . ILE A 1 80 ? -15.269 11.124 16.765 1.00 77.38 80 ILE A CA 1
ATOM 577 C C . ILE A 1 80 ? -14.439 12.409 16.807 1.00 77.38 80 ILE A C 1
ATOM 579 O O . ILE A 1 80 ? -14.595 13.285 15.953 1.00 77.38 80 ILE A O 1
ATOM 583 N N . ASN A 1 81 ? -13.512 12.490 17.765 1.00 84.00 81 ASN A N 1
ATOM 584 C CA . ASN A 1 81 ? -12.528 13.566 17.855 1.00 84.00 81 ASN A CA 1
ATOM 585 C C . ASN A 1 81 ? -11.756 13.726 16.527 1.00 84.00 81 ASN A C 1
ATOM 587 O O . ASN A 1 81 ? -11.287 12.742 15.947 1.00 84.00 81 ASN A O 1
ATOM 591 N N . GLU A 1 82 ? -11.583 14.968 16.070 1.00 84.12 82 GLU A N 1
ATOM 592 C CA . GLU A 1 82 ? -10.932 15.306 14.795 1.00 84.12 82 GLU A CA 1
ATOM 593 C C . GLU A 1 82 ? -9.533 14.678 14.641 1.00 84.12 82 GLU A C 1
ATOM 595 O O . GLU A 1 82 ? -9.143 14.296 13.539 1.00 84.12 82 GLU A O 1
ATOM 600 N N . PHE A 1 83 ? -8.801 14.473 15.741 1.00 86.12 83 PHE A N 1
ATOM 601 C CA . PHE A 1 83 ? -7.508 13.784 15.727 1.00 86.12 83 PHE A CA 1
ATOM 602 C C . PHE A 1 83 ? -7.617 12.327 15.246 1.00 86.12 83 PHE A C 1
ATOM 604 O O . PHE A 1 83 ? -6.867 11.891 14.371 1.00 86.12 83 PHE A O 1
ATOM 611 N N . VAL A 1 84 ? -8.587 11.579 15.775 1.00 86.81 84 VAL A N 1
ATOM 612 C CA . VAL A 1 84 ? -8.817 10.174 15.407 1.00 86.81 84 VAL A CA 1
ATOM 613 C C . VAL A 1 84 ? -9.340 10.086 13.977 1.00 86.81 84 VAL A C 1
ATOM 615 O O . VAL A 1 84 ? -8.883 9.243 13.206 1.00 86.81 84 VAL A O 1
ATOM 618 N N . ARG A 1 85 ? -10.223 11.012 13.584 1.00 87.00 85 ARG A N 1
ATOM 619 C CA . ARG A 1 85 ? -10.698 11.127 12.200 1.00 87.00 85 ARG A CA 1
ATOM 620 C C . ARG A 1 85 ? -9.526 11.336 11.228 1.00 87.00 85 ARG A C 1
ATOM 622 O O . ARG A 1 85 ? -9.485 10.679 10.189 1.00 87.00 85 ARG A O 1
ATOM 629 N N . ARG A 1 86 ? -8.534 12.159 11.595 1.00 89.56 86 ARG A N 1
ATOM 630 C CA . ARG A 1 86 ? -7.291 12.366 10.827 1.00 89.56 86 ARG A CA 1
ATOM 631 C C . ARG A 1 86 ? -6.473 11.081 10.671 1.00 89.56 86 ARG A C 1
ATOM 633 O O . ARG A 1 86 ? -6.039 10.772 9.564 1.00 89.56 86 ARG A O 1
ATOM 640 N N . ILE A 1 87 ? -6.275 10.327 11.755 1.00 92.31 87 ILE A N 1
ATOM 641 C CA . ILE A 1 87 ? -5.516 9.065 11.716 1.00 92.31 87 ILE A CA 1
ATOM 642 C C . ILE A 1 87 ? -6.229 8.028 10.842 1.00 92.31 87 ILE A C 1
ATOM 644 O O . ILE A 1 87 ? -5.580 7.378 10.024 1.00 92.31 87 ILE A O 1
ATOM 648 N N . ILE A 1 88 ? -7.558 7.918 10.947 1.00 90.50 88 ILE A N 1
ATOM 649 C CA . ILE A 1 88 ? -8.351 7.008 10.110 1.00 90.50 88 ILE A CA 1
ATOM 650 C C . ILE A 1 88 ? -8.167 7.339 8.622 1.00 90.50 88 ILE A C 1
ATOM 652 O O . ILE A 1 88 ? -7.963 6.426 7.825 1.00 90.50 88 ILE A O 1
ATOM 656 N N . MET A 1 89 ? -8.164 8.622 8.241 1.00 91.00 89 MET A N 1
ATOM 657 C CA . MET A 1 89 ? -7.898 9.022 6.853 1.00 91.00 89 MET A CA 1
ATOM 658 C C . MET A 1 89 ? -6.494 8.617 6.381 1.00 91.00 89 MET A C 1
ATOM 660 O O . MET A 1 89 ? -6.354 8.142 5.256 1.00 91.00 89 MET A O 1
ATOM 664 N N . LEU A 1 90 ? -5.462 8.758 7.222 1.00 90.56 90 LEU A N 1
ATOM 665 C CA . LEU A 1 90 ? -4.097 8.334 6.873 1.00 90.56 90 LEU A CA 1
ATOM 666 C C . LEU A 1 90 ? -4.010 6.824 6.637 1.00 90.56 90 LEU A C 1
ATOM 668 O O . LEU A 1 90 ? -3.412 6.389 5.654 1.00 90.56 90 LEU A O 1
ATOM 672 N N . VAL A 1 91 ? -4.648 6.027 7.498 1.00 89.50 91 VAL A N 1
ATOM 673 C CA . VAL A 1 91 ? -4.727 4.569 7.322 1.00 89.50 91 VAL A CA 1
ATOM 674 C C . VAL A 1 91 ? -5.443 4.223 6.014 1.00 89.50 91 VAL A C 1
ATOM 676 O O . VAL A 1 91 ? -4.989 3.340 5.288 1.00 89.50 91 VAL A O 1
ATOM 679 N N . LEU A 1 92 ? -6.503 4.958 5.669 1.00 90.25 92 LEU A N 1
ATOM 680 C CA . LEU A 1 92 ? -7.259 4.782 4.428 1.00 90.25 92 LEU A CA 1
ATOM 681 C C . LEU A 1 92 ? -6.384 5.051 3.189 1.00 90.25 92 LEU A C 1
ATOM 683 O O . LEU A 1 92 ? -6.407 4.272 2.240 1.00 90.25 92 LEU A O 1
ATOM 687 N N . VAL A 1 93 ? -5.546 6.091 3.214 1.00 89.81 93 VAL A N 1
ATOM 688 C CA . VAL A 1 93 ? -4.589 6.378 2.129 1.00 89.81 93 VAL A CA 1
ATOM 689 C C . VAL A 1 93 ? -3.534 5.274 2.007 1.00 89.81 93 VAL A C 1
ATOM 691 O O . VAL A 1 93 ? -3.306 4.768 0.908 1.00 89.81 93 VAL A O 1
ATOM 694 N N . CYS A 1 94 ? -2.923 4.857 3.118 1.00 86.31 94 CYS A N 1
ATOM 695 C CA . CYS A 1 94 ? -1.924 3.786 3.110 1.00 86.31 94 CYS A CA 1
ATOM 696 C C . CYS A 1 94 ? -2.505 2.467 2.580 1.00 86.31 94 CYS A C 1
ATOM 698 O O . CYS A 1 94 ? -1.893 1.817 1.731 1.00 86.31 94 CYS A O 1
ATOM 700 N N . ALA A 1 95 ? -3.705 2.096 3.033 1.00 85.19 95 ALA A N 1
ATOM 701 C CA . ALA A 1 95 ? -4.355 0.866 2.610 1.00 85.19 95 ALA A CA 1
ATOM 702 C C . ALA A 1 95 ? -4.738 0.888 1.119 1.00 85.19 95 ALA A C 1
ATOM 704 O O . ALA A 1 95 ? -4.567 -0.112 0.416 1.00 85.19 95 ALA A O 1
ATOM 705 N N . PHE A 1 96 ? -5.172 2.047 0.609 1.00 86.75 96 PHE A N 1
ATOM 706 C CA . PHE A 1 96 ? -5.472 2.230 -0.810 1.00 86.75 96 PHE A CA 1
ATOM 707 C C . PHE A 1 96 ? -4.230 2.020 -1.683 1.00 86.75 96 PHE A C 1
ATOM 709 O O . PHE A 1 96 ? -4.283 1.259 -2.646 1.00 86.75 96 PHE A O 1
ATOM 716 N N . ILE A 1 97 ? -3.095 2.626 -1.317 1.00 85.94 97 ILE A N 1
ATOM 717 C CA . ILE A 1 97 ? -1.832 2.500 -2.065 1.00 85.94 97 ILE A CA 1
ATOM 718 C C . ILE A 1 97 ? -1.386 1.032 -2.149 1.00 85.94 97 ILE A C 1
ATOM 720 O O . ILE A 1 97 ? -1.010 0.566 -3.224 1.00 85.94 97 ILE A O 1
ATOM 724 N N . VAL A 1 98 ? -1.487 0.283 -1.046 1.00 82.31 98 VAL A N 1
ATOM 725 C CA . VAL A 1 98 ? -1.177 -1.160 -1.013 1.00 82.31 98 VAL A CA 1
ATOM 726 C C . VAL A 1 98 ? -2.175 -1.975 -1.850 1.00 82.31 98 VAL A C 1
ATOM 728 O O . VAL A 1 98 ? -1.811 -2.991 -2.440 1.00 82.31 98 VAL A O 1
ATOM 731 N N . GLY A 1 99 ? -3.435 -1.542 -1.926 1.00 78.62 99 GLY A N 1
ATOM 732 C CA . GLY A 1 99 ? -4.473 -2.219 -2.700 1.00 78.62 99 GLY A CA 1
ATOM 733 C C . GLY A 1 99 ? -4.347 -2.038 -4.218 1.00 78.62 99 GLY A C 1
ATOM 734 O O . GLY A 1 99 ? -4.644 -2.959 -4.983 1.00 78.62 99 GLY A O 1
ATOM 735 N N . VAL A 1 100 ? -3.869 -0.871 -4.661 1.00 79.12 100 VAL A N 1
ATOM 736 C CA . VAL A 1 100 ? -3.778 -0.494 -6.082 1.00 79.12 100 VAL A CA 1
ATOM 737 C C . VAL A 1 100 ? -2.868 -1.425 -6.888 1.00 79.12 100 VAL A C 1
ATOM 739 O O . VAL A 1 100 ? -3.185 -1.721 -8.037 1.00 79.12 100 VAL A O 1
ATOM 742 N N . THR A 1 101 ? -1.783 -1.947 -6.313 1.00 72.19 101 THR A N 1
ATOM 743 C CA . THR A 1 101 ? -0.859 -2.864 -7.015 1.00 72.19 101 THR A CA 1
ATOM 744 C C . THR A 1 101 ? -1.534 -4.176 -7.434 1.00 72.19 101 THR A C 1
ATOM 746 O O . THR A 1 101 ? -1.306 -4.686 -8.533 1.00 72.19 101 THR A O 1
ATOM 749 N N . ASN A 1 102 ? -2.438 -4.689 -6.600 1.00 68.94 102 ASN A N 1
ATOM 750 C CA . ASN A 1 102 ? -3.215 -5.891 -6.893 1.00 68.94 102 ASN A CA 1
ATOM 751 C C . ASN A 1 102 ? -4.404 -5.586 -7.819 1.00 68.94 102 ASN A C 1
ATOM 753 O O . ASN A 1 102 ? -4.719 -6.391 -8.694 1.00 68.94 102 ASN A O 1
ATOM 757 N N . LEU A 1 103 ? -5.012 -4.398 -7.702 1.00 68.81 103 LEU A N 1
ATOM 758 C CA . LEU A 1 103 ? -6.056 -3.933 -8.623 1.00 68.81 103 LEU A CA 1
ATOM 759 C C . LEU A 1 103 ? -5.514 -3.739 -10.050 1.00 68.81 103 LEU A C 1
ATOM 761 O O . LEU A 1 103 ? -6.147 -4.168 -11.009 1.00 68.81 103 LEU A O 1
ATOM 765 N N . ALA A 1 104 ? -4.325 -3.151 -10.202 1.00 68.94 104 ALA A N 1
ATOM 766 C CA . ALA A 1 104 ? -3.661 -2.983 -11.496 1.00 68.94 104 ALA A CA 1
ATOM 767 C C . ALA A 1 104 ? -3.352 -4.335 -12.162 1.00 68.94 104 ALA A C 1
ATOM 769 O O . ALA A 1 104 ? -3.510 -4.485 -13.374 1.00 68.94 104 ALA A O 1
ATOM 770 N N . SER A 1 105 ? -2.993 -5.336 -11.352 1.00 65.19 105 SER A N 1
ATOM 771 C CA . SER A 1 105 ? -2.796 -6.717 -11.803 1.00 65.19 105 SER A CA 1
ATOM 772 C C . SER A 1 105 ? -4.118 -7.376 -12.229 1.00 65.19 105 SER A C 1
ATOM 774 O O . SER A 1 105 ? -4.175 -8.020 -13.274 1.00 65.19 105 SER A O 1
ATOM 776 N N . ALA A 1 106 ? -5.203 -7.165 -11.475 1.00 67.19 106 ALA A N 1
ATOM 777 C CA . ALA A 1 106 ? -6.533 -7.710 -11.772 1.00 67.19 106 ALA A CA 1
ATOM 778 C C . ALA A 1 106 ? -7.204 -7.075 -13.006 1.00 67.19 106 ALA A C 1
ATOM 780 O O . ALA A 1 106 ? -7.970 -7.739 -13.700 1.00 67.19 106 ALA A O 1
ATOM 781 N N . LEU A 1 107 ? -6.904 -5.807 -13.302 1.00 74.38 107 LEU A N 1
ATOM 782 C CA . LEU A 1 107 ? -7.411 -5.084 -14.475 1.00 74.38 107 LEU A CA 1
ATOM 783 C C . LEU A 1 107 ? -6.612 -5.367 -15.760 1.00 74.38 107 LEU A C 1
ATOM 785 O O . LEU A 1 107 ? -6.853 -4.726 -16.781 1.00 74.38 107 LEU A O 1
ATOM 789 N N . GLY A 1 108 ? -5.662 -6.309 -15.732 1.00 64.94 108 GLY A N 1
ATOM 790 C CA . GLY A 1 108 ? -4.881 -6.677 -16.914 1.00 64.94 108 GLY A CA 1
ATOM 791 C C . GLY A 1 108 ? -3.892 -5.597 -17.365 1.00 64.94 108 GLY A C 1
ATOM 792 O O . GLY A 1 108 ? -3.390 -5.661 -18.481 1.00 64.94 108 GLY A O 1
ATOM 793 N N . ILE A 1 109 ? -3.571 -4.630 -16.497 1.00 64.38 109 ILE A N 1
ATOM 794 C CA . ILE A 1 109 ? -2.519 -3.619 -16.722 1.00 64.38 109 ILE A CA 1
ATOM 795 C C . ILE A 1 109 ? -1.137 -4.201 -16.352 1.00 64.38 109 ILE A C 1
ATOM 797 O O . ILE A 1 109 ? -0.133 -3.497 -16.294 1.00 64.38 109 ILE A O 1
ATOM 801 N N . SER A 1 110 ? -1.044 -5.526 -16.183 1.00 59.53 110 SER A N 1
ATOM 802 C CA . SER A 1 110 ? 0.193 -6.248 -16.473 1.00 59.53 110 SER A CA 1
ATOM 803 C C . SER A 1 110 ? 0.397 -6.204 -17.989 1.00 59.53 110 SER A C 1
ATOM 805 O O . SER A 1 110 ? 0.058 -7.131 -18.722 1.00 59.53 110 SER A O 1
ATOM 807 N N . GLY A 1 111 ? 0.892 -5.061 -18.472 1.00 47.50 111 GLY A N 1
ATOM 808 C CA . GLY A 1 111 ? 1.515 -4.992 -19.781 1.00 47.50 111 GLY A CA 1
ATOM 809 C C . GLY A 1 111 ? 2.541 -6.115 -19.850 1.00 47.50 111 GLY A C 1
ATOM 810 O O . GLY A 1 111 ? 3.344 -6.256 -18.931 1.00 47.50 111 GLY A O 1
ATOM 811 N N . ALA A 1 112 ? 2.411 -6.940 -20.886 1.00 46.56 112 ALA A N 1
ATOM 812 C CA . ALA A 1 112 ? 3.295 -8.034 -21.253 1.00 46.56 112 ALA A CA 1
ATOM 813 C C . ALA A 1 112 ? 4.704 -7.906 -20.646 1.00 46.56 112 ALA A C 1
ATOM 815 O O . ALA A 1 112 ? 5.537 -7.160 -21.148 1.00 46.56 112 ALA A O 1
ATOM 816 N N . ILE A 1 113 ? 4.951 -8.653 -19.572 1.00 48.59 113 ILE A N 1
ATOM 817 C CA . ILE A 1 113 ? 6.298 -9.029 -19.150 1.00 48.59 113 ILE A CA 1
ATOM 818 C C . ILE A 1 113 ? 6.503 -10.488 -19.552 1.00 48.59 113 ILE A C 1
ATOM 820 O O . ILE A 1 113 ? 6.354 -11.419 -18.763 1.00 48.59 113 ILE A O 1
ATOM 824 N N . VAL A 1 114 ? 6.760 -10.656 -20.846 1.00 43.81 114 VAL A N 1
ATOM 825 C CA . VAL A 1 114 ? 7.750 -11.616 -21.342 1.00 43.81 114 VAL A CA 1
ATOM 826 C C . VAL A 1 114 ? 8.967 -10.798 -21.729 1.00 43.81 114 VAL A C 1
ATOM 828 O O . VAL A 1 114 ? 8.756 -9.739 -22.362 1.00 43.81 114 VAL A O 1
#

Organism: NCBI:txid2991712

Sequence (114 aa):
MRPSIDALRQAWLPVLLLVLLIAVVWHPDPAHAASAGGGGLPWDTPLTTLKNDLTGPVAFTISLLAMVACGAALVFGGEINEFVRRIIMLVLVCAFIVGVTNLASALGISGAIV

Radius of gyration: 24.76 Å; chains: 1; bounding box: 49×39×70 Å

InterPro domains:
  IPR007039 Conjugal transfer TrbC/type IV secretion VirB2 [PF04956] (9-106)

Secondary structure (DSSP, 8-state):
-PPPHHHHHHHHHHHHHHHHHHHHHT-----------SS--TTHHHHHHHHHHHHSHHHHHHHHHHHHHHHHHHHS-TT--HHHHHHHHHHHHHHHHHHHHHHHHHTT------

Foldseek 3Di:
DDPDVVVVCVVVVVVVVVVVVVVVVVDPPVPCPDPVPDDDDPVVVVVVVVVCVCLDPVVLVVLVVLLVVLVVCVVPVPPDDVVVVVVSVVSNVVSVVSNVVVVCVVVVVPPDDD

pLDDT: mean 74.78, std 13.22, range [41.72, 92.31]